Protein AF-A0A6C0KGM2-F1 (afdb_monomer_lite)

InterPro domains:
  IPR001387 Cro/C1-type, helix-turn-helix domain [PF01381] (74-117)
  IPR001387 Cro/C1-type, helix-turn-helix domain [PS50943] (74-117)
  IPR001387 Cro/C1-type, helix-turn-helix domain [SM00530] (73-128)
  IPR001387 Cro/C1-type, helix-turn-helix domain [cd00093] (74-122)
  IPR010982 Lambda repressor-like, DNA-binding domain superfamily [G3DSA:1.10.260.40] (62-127)
  IPR010982 Lambda repressor-like, DNA-binding domain superfamily [SSF47413] (74-122)

Radius of gyration: 33.14 Å; chains: 1; bounding box: 76×68×78 Å

pLDDT: mean 70.13, std 21.76, range [39.88, 97.19]

Sequence (128 aa):
MANRAQSSSVFFRRWHLNFFFSNAPSPATRCPMDEQHPLDFVVLVTQTQFAAEIHTRSARRRTKNTPSVSVHEIASRRLELGMSQAELAAAINVKANLIRDVEQQRTRMSSSLAKKIQACLHQRGTQD

Foldseek 3Di:
DDDDDDDDDDDDDDDDDDDDDDDDDDDDDDDDDDDDDDDDDDDDPDDDDPDDDPPPVPPPVPPVPLPPPDLCNLVVLCVVLVHDLCRLCVQLVHDSVVNVCSNVVVDDDDPVNVVSSVVVSVVSVVVD

Secondary structure (DSSP, 8-state):
-----------------------PPP--------------------------------------------HHHHHHHHHHTT--HHHHHHHTTS-HHHHHHHHTTSSPPPHHHHHHHHHHHHHHHT--

Organism: NCBI:txid1070528

Structure (mmCIF, N/CA/C/O backbone):
data_AF-A0A6C0KGM2-F1
#
_entry.id   AF-A0A6C0KGM2-F1
#
loop_
_atom_site.group_PDB
_atom_site.id
_atom_site.type_symbol
_atom_site.label_atom_id
_atom_site.label_alt_id
_atom_site.label_comp_id
_atom_site.label_asym_id
_atom_site.label_entity_id
_atom_site.label_seq_id
_atom_site.pdbx_PDB_ins_code
_atom_site.Cartn_x
_atom_site.Cartn_y
_atom_site.Cartn_z
_atom_site.occupancy
_atom_site.B_iso_or_equiv
_atom_site.auth_seq_id
_atom_site.auth_comp_id
_atom_site.auth_asym_id
_atom_site.auth_atom_id
_atom_site.pdbx_PDB_model_num
ATOM 1 N N . MET A 1 1 ? 7.441 -47.448 17.900 1.00 43.09 1 MET A N 1
ATOM 2 C CA . MET A 1 1 ? 7.304 -47.390 16.426 1.00 43.09 1 MET A CA 1
ATOM 3 C C . MET A 1 1 ? 8.045 -46.138 15.951 1.00 43.09 1 MET A C 1
ATOM 5 O O . MET A 1 1 ? 7.597 -45.050 16.261 1.00 43.09 1 MET A O 1
ATOM 9 N N . ALA A 1 2 ? 9.349 -46.247 15.666 1.00 40.69 2 ALA A N 1
ATOM 10 C CA . ALA A 1 2 ? 9.960 -46.330 14.319 1.00 40.69 2 ALA A CA 1
ATOM 11 C C . ALA A 1 2 ? 9.756 -45.038 13.479 1.00 40.69 2 ALA A C 1
ATOM 13 O O . ALA A 1 2 ? 8.643 -44.775 13.051 1.00 40.69 2 ALA A O 1
ATOM 14 N N . ASN A 1 3 ? 10.712 -44.095 13.443 1.00 45.31 3 ASN A N 1
ATOM 15 C CA . ASN A 1 3 ? 11.882 -43.947 12.537 1.00 45.31 3 ASN A CA 1
ATOM 16 C C . ASN A 1 3 ? 11.588 -43.606 11.052 1.00 45.31 3 ASN A C 1
ATOM 18 O O . ASN A 1 3 ? 11.163 -44.483 10.306 1.00 45.31 3 ASN A O 1
ATOM 22 N N . ARG A 1 4 ? 11.951 -42.376 10.623 1.00 43.62 4 ARG A N 1
ATOM 23 C CA . ARG A 1 4 ? 12.546 -41.953 9.313 1.00 43.62 4 ARG A CA 1
ATOM 24 C C . ARG A 1 4 ? 12.548 -40.407 9.255 1.00 43.62 4 ARG A C 1
ATOM 26 O O . ARG A 1 4 ? 11.484 -39.832 9.414 1.00 43.62 4 ARG A O 1
ATOM 33 N N . ALA A 1 5 ? 13.640 -39.634 9.223 1.00 47.16 5 ALA A N 1
ATOM 34 C CA . ALA A 1 5 ? 14.897 -39.604 8.452 1.00 47.16 5 ALA A CA 1
ATOM 35 C C . ALA A 1 5 ? 14.807 -38.900 7.072 1.00 47.16 5 ALA A C 1
ATOM 37 O O . ALA A 1 5 ? 13.986 -39.285 6.245 1.00 47.16 5 ALA A O 1
ATOM 38 N N . GLN A 1 6 ? 15.789 -38.001 6.839 1.00 42.91 6 GLN A N 1
ATOM 39 C CA . GLN A 1 6 ? 16.284 -37.413 5.566 1.00 42.91 6 GLN A CA 1
ATOM 40 C C . GLN A 1 6 ? 15.505 -36.183 5.024 1.00 42.91 6 GLN A C 1
ATOM 42 O O . GLN A 1 6 ? 14.308 -36.080 5.224 1.00 42.91 6 GLN A O 1
ATOM 47 N N . SER A 1 7 ? 16.085 -35.180 4.347 1.00 40.94 7 SER A N 1
ATOM 48 C CA . SER A 1 7 ? 17.406 -35.042 3.725 1.00 40.94 7 SER A CA 1
ATOM 49 C C . SER A 1 7 ? 17.779 -33.565 3.483 1.00 40.94 7 SER A C 1
ATOM 51 O O . SER A 1 7 ? 16.921 -32.715 3.273 1.00 40.94 7 SER A O 1
ATOM 53 N N . SER A 1 8 ? 19.093 -33.342 3.468 1.00 44.22 8 SER A N 1
ATOM 54 C CA . SER A 1 8 ? 19.925 -32.242 2.952 1.00 44.22 8 SER A CA 1
ATOM 55 C C . SER A 1 8 ? 19.433 -31.362 1.783 1.00 44.22 8 SER A C 1
ATOM 57 O O . SER A 1 8 ? 18.773 -31.837 0.866 1.00 44.22 8 SER A O 1
ATOM 59 N N . SER A 1 9 ? 19.917 -30.108 1.741 1.00 43.09 9 SER A N 1
ATOM 60 C CA . SER A 1 9 ? 20.626 -29.547 0.569 1.00 43.09 9 SER A CA 1
ATOM 61 C C . SER A 1 9 ? 21.080 -28.098 0.819 1.00 43.09 9 SER A C 1
ATOM 63 O O . SER A 1 9 ? 20.282 -27.163 0.856 1.00 43.09 9 SER A O 1
ATOM 65 N N . VAL A 1 10 ? 22.396 -27.927 0.922 1.00 45.53 10 VAL A N 1
ATOM 66 C CA . VAL A 1 10 ? 23.126 -26.656 0.884 1.00 45.53 10 VAL A CA 1
ATOM 67 C C . VAL A 1 10 ? 23.318 -26.273 -0.586 1.00 45.53 10 VAL A C 1
ATOM 69 O O . VAL A 1 10 ? 23.817 -27.089 -1.352 1.00 45.53 10 VAL A O 1
ATOM 72 N N . PHE A 1 11 ? 22.993 -25.043 -0.992 1.00 43.44 11 PHE A N 1
ATOM 73 C CA . PHE A 1 11 ? 23.470 -24.502 -2.272 1.00 43.44 11 PHE A CA 1
ATOM 74 C C . PHE A 1 11 ? 23.945 -23.057 -2.113 1.00 43.44 11 PHE A C 1
ATOM 76 O O . PHE A 1 11 ? 23.232 -22.088 -2.353 1.00 43.44 11 PHE A O 1
ATOM 83 N N . PHE A 1 12 ? 25.215 -22.942 -1.731 1.00 41.25 12 PHE A N 1
ATOM 84 C CA . PHE A 1 12 ? 26.060 -21.816 -2.101 1.00 41.25 12 PHE A CA 1
ATOM 85 C C . PHE A 1 12 ? 26.326 -21.892 -3.609 1.00 41.25 12 PHE A C 1
ATOM 87 O O . PHE A 1 12 ? 26.814 -22.908 -4.102 1.00 41.25 12 PHE A O 1
ATOM 94 N N . ARG A 1 13 ? 26.090 -20.806 -4.348 1.00 44.81 13 ARG A N 1
ATOM 95 C CA . ARG A 1 13 ? 26.774 -20.573 -5.628 1.00 44.81 13 ARG A CA 1
ATOM 96 C C . ARG A 1 13 ? 27.400 -19.189 -5.619 1.00 44.81 13 ARG A C 1
ATOM 98 O O . ARG A 1 13 ? 26.785 -18.182 -5.942 1.00 44.81 13 ARG A O 1
ATOM 105 N N . ARG A 1 14 ? 28.663 -19.210 -5.206 1.00 41.41 14 ARG A N 1
ATOM 106 C CA . ARG A 1 14 ? 29.685 -18.181 -5.355 1.00 41.41 14 ARG A CA 1
ATOM 107 C C . ARG A 1 14 ? 30.176 -18.227 -6.800 1.00 41.41 14 ARG A C 1
ATOM 109 O O . ARG A 1 14 ? 30.663 -19.264 -7.237 1.00 41.41 14 ARG A O 1
ATOM 116 N N . TRP A 1 15 ? 30.019 -17.135 -7.537 1.00 43.75 15 TRP A N 1
ATOM 117 C CA . TRP A 1 15 ? 30.661 -16.947 -8.837 1.00 43.75 15 TRP A CA 1
ATOM 118 C C . TRP A 1 15 ? 31.784 -15.928 -8.663 1.00 43.75 15 TRP A C 1
ATOM 120 O O . TRP A 1 15 ? 31.540 -14.740 -8.482 1.00 43.75 15 TRP A O 1
ATOM 130 N N . HIS A 1 16 ? 33.014 -16.433 -8.665 1.00 49.12 16 HIS A N 1
ATOM 131 C CA . HIS A 1 16 ? 34.205 -15.671 -9.015 1.00 49.12 16 HIS A CA 1
ATOM 132 C C . HIS A 1 16 ? 34.448 -15.896 -10.504 1.00 49.12 16 HIS A C 1
ATOM 134 O O . HIS A 1 16 ? 34.482 -17.047 -10.934 1.00 49.12 16 HIS A O 1
ATOM 140 N N . LEU A 1 17 ? 34.699 -14.831 -11.257 1.00 48.31 17 LEU A N 1
ATOM 141 C CA . LEU A 1 17 ? 35.553 -14.914 -12.435 1.00 48.31 17 LEU A CA 1
ATOM 142 C C . LEU A 1 17 ? 36.281 -13.586 -12.608 1.00 48.31 17 LEU A C 1
ATOM 144 O O . LEU A 1 17 ? 35.686 -12.534 -12.826 1.00 48.31 17 LEU A O 1
ATOM 148 N N . ASN A 1 18 ? 37.593 -13.698 -12.425 1.00 43.44 18 ASN A N 1
ATOM 149 C CA . ASN A 1 18 ? 38.611 -12.710 -12.717 1.00 43.44 18 ASN A CA 1
ATOM 150 C C . ASN A 1 18 ? 38.537 -12.316 -14.194 1.00 43.44 18 ASN A C 1
ATOM 152 O O . ASN A 1 18 ? 38.492 -13.201 -15.046 1.00 43.44 18 ASN A O 1
ATOM 156 N N . PHE A 1 19 ? 38.639 -11.024 -14.499 1.00 39.88 19 PHE A N 1
ATOM 157 C CA . PHE A 1 19 ? 39.146 -10.595 -15.798 1.00 39.88 19 PHE A CA 1
ATOM 158 C C . PHE A 1 19 ? 40.178 -9.489 -15.601 1.00 39.88 19 PHE A C 1
ATOM 160 O O . PHE A 1 19 ? 39.877 -8.361 -15.221 1.00 39.88 19 PHE A O 1
ATOM 167 N N . PHE A 1 20 ? 41.420 -9.911 -15.803 1.00 45.84 20 PHE A N 1
ATOM 168 C CA . PHE A 1 20 ? 42.637 -9.126 -15.903 1.00 45.84 20 PHE A CA 1
ATOM 169 C C . PHE A 1 20 ? 42.511 -8.171 -17.098 1.00 45.84 20 PHE A C 1
ATOM 171 O O . PHE A 1 20 ? 42.286 -8.627 -18.217 1.00 45.84 20 PHE A O 1
ATOM 178 N N . PHE A 1 21 ? 42.691 -6.870 -16.886 1.00 41.84 21 PHE A N 1
ATOM 179 C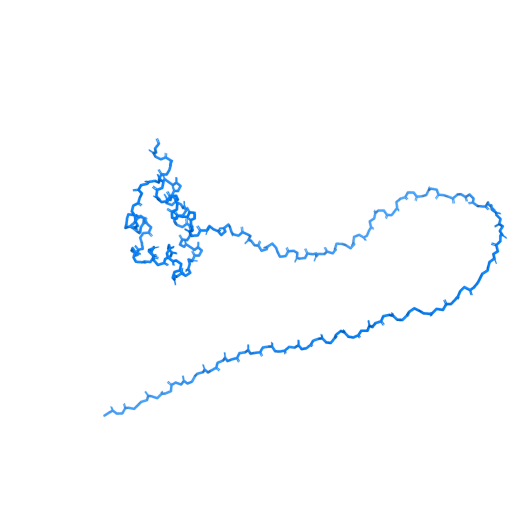 CA . PHE A 1 21 ? 42.954 -5.920 -17.967 1.00 41.84 21 PHE A CA 1
ATOM 180 C C . PHE A 1 21 ? 44.257 -5.192 -17.643 1.00 41.84 21 PHE A C 1
ATOM 182 O O . PHE A 1 21 ? 44.271 -4.132 -17.026 1.00 41.84 21 PHE A O 1
ATOM 189 N N . SER A 1 22 ? 45.364 -5.813 -18.043 1.00 45.59 22 SER A N 1
ATOM 190 C CA . SER A 1 22 ? 46.636 -5.129 -18.251 1.00 45.59 22 SER A CA 1
ATOM 191 C C . SER A 1 22 ? 46.809 -4.945 -19.750 1.00 45.59 22 SER A C 1
ATOM 193 O O . SER A 1 22 ? 46.901 -5.934 -20.470 1.00 45.59 22 SER A O 1
ATOM 195 N N . ASN A 1 23 ? 46.858 -3.699 -20.216 1.00 41.91 23 ASN A N 1
ATOM 196 C CA . ASN A 1 23 ? 47.917 -3.255 -21.122 1.00 41.91 23 ASN A CA 1
ATOM 197 C C . ASN A 1 23 ? 47.859 -1.736 -21.304 1.00 41.91 23 ASN A C 1
ATOM 199 O O . ASN A 1 23 ? 46.867 -1.173 -21.760 1.00 41.91 23 ASN A O 1
ATOM 203 N N . ALA A 1 24 ? 48.952 -1.096 -20.900 1.00 54.69 24 ALA A N 1
ATOM 204 C CA . ALA A 1 24 ? 49.255 0.305 -21.126 1.00 54.69 24 ALA A CA 1
ATOM 205 C C . ALA A 1 24 ? 49.651 0.544 -22.595 1.00 54.69 24 ALA A C 1
ATOM 207 O O . ALA A 1 24 ? 50.229 -0.350 -23.214 1.00 54.69 24 ALA A O 1
ATOM 208 N N . PRO A 1 25 ? 49.442 1.749 -23.145 1.00 52.34 25 PRO A N 1
ATOM 209 C CA . PRO A 1 25 ? 50.139 2.175 -24.349 1.00 52.34 25 PRO A CA 1
ATOM 210 C C . PRO A 1 25 ? 51.376 3.023 -23.998 1.00 52.34 25 PRO A C 1
ATOM 212 O O . PRO A 1 25 ? 51.263 4.088 -23.394 1.00 52.34 25 PRO A O 1
ATOM 215 N N . SER A 1 26 ? 52.560 2.568 -24.417 1.00 51.53 26 SER A N 1
ATOM 216 C CA . SER A 1 26 ? 53.757 3.412 -24.547 1.00 51.53 26 SER A CA 1
ATOM 217 C C . SER A 1 26 ? 53.714 4.183 -25.872 1.00 51.53 26 SER A C 1
ATOM 219 O O . SER A 1 26 ? 53.551 3.548 -26.914 1.00 51.53 26 SER A O 1
ATOM 221 N N . PRO A 1 27 ? 53.936 5.509 -25.881 1.00 57.16 27 PRO A N 1
ATOM 222 C CA . PRO A 1 27 ? 54.192 6.258 -27.104 1.00 57.16 27 PRO A CA 1
ATOM 223 C C . PRO A 1 27 ? 55.692 6.545 -27.280 1.00 57.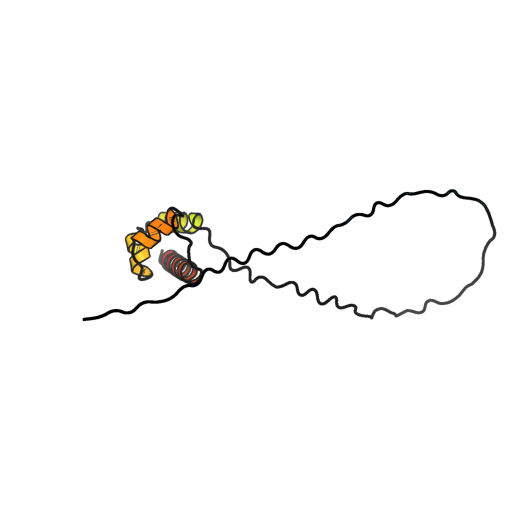16 27 PRO A C 1
ATOM 225 O O . PRO A 1 27 ? 56.277 7.381 -26.597 1.00 57.16 27 PRO A O 1
ATOM 228 N N . ALA A 1 28 ? 56.306 5.875 -28.248 1.00 50.47 28 ALA A N 1
ATOM 229 C CA . ALA A 1 28 ? 57.504 6.339 -28.945 1.00 50.47 28 ALA A CA 1
ATOM 230 C C . ALA A 1 28 ? 57.348 5.848 -30.392 1.00 50.47 28 ALA A C 1
ATOM 232 O O . ALA A 1 28 ? 57.102 4.668 -30.615 1.00 50.47 28 ALA A O 1
ATOM 233 N N . THR A 1 29 ? 57.401 6.688 -31.423 1.00 51.56 29 THR A N 1
ATOM 234 C CA . THR A 1 29 ? 58.663 7.099 -32.051 1.00 51.56 29 THR A CA 1
ATOM 235 C C . THR A 1 29 ? 58.407 8.255 -33.040 1.00 51.56 29 THR A C 1
ATOM 237 O O . THR A 1 29 ? 57.318 8.403 -33.582 1.00 51.56 29 THR A O 1
ATOM 240 N N . ARG A 1 30 ? 59.454 9.068 -33.198 1.00 43.88 30 ARG A N 1
ATOM 241 C CA . ARG A 1 30 ? 59.672 10.319 -33.948 1.00 43.88 30 ARG A CA 1
ATOM 242 C C . ARG A 1 30 ? 59.255 10.368 -35.436 1.00 43.88 30 ARG A C 1
ATOM 244 O O . ARG A 1 30 ? 59.244 9.353 -36.119 1.00 43.88 30 ARG A O 1
ATOM 251 N N . CYS A 1 31 ? 59.052 11.613 -35.896 1.00 47.44 31 CYS A N 1
ATOM 252 C CA . CYS A 1 31 ? 58.949 12.144 -37.275 1.00 47.44 31 CYS A CA 1
ATOM 253 C C . CYS A 1 31 ? 60.154 11.770 -38.181 1.00 47.44 31 CYS A C 1
ATOM 255 O O . CYS A 1 31 ? 61.189 11.399 -37.614 1.00 47.44 31 CYS A O 1
ATOM 257 N N . PRO A 1 32 ? 60.110 11.934 -39.534 1.00 57.22 32 PRO A N 1
ATOM 258 C CA . PRO A 1 32 ? 60.272 13.270 -40.163 1.00 57.22 32 PRO A CA 1
ATOM 259 C C . PRO A 1 32 ? 59.681 13.504 -41.593 1.00 57.22 32 PRO A C 1
ATOM 261 O O . PRO A 1 32 ? 59.400 12.569 -42.325 1.00 57.22 32 PRO A O 1
ATOM 264 N N . MET A 1 33 ? 59.606 14.800 -41.946 1.00 53.47 33 MET A N 1
ATOM 265 C CA . MET A 1 33 ? 59.885 15.473 -43.240 1.00 53.47 33 MET A CA 1
ATOM 266 C C . MET A 1 33 ? 59.073 15.233 -44.536 1.00 53.47 33 MET A C 1
ATOM 268 O O . MET A 1 33 ? 58.975 14.123 -45.037 1.00 53.47 33 MET A O 1
ATOM 272 N N . ASP A 1 34 ? 58.628 16.380 -45.077 1.00 48.91 34 ASP A N 1
ATOM 273 C CA . ASP A 1 34 ? 58.699 16.856 -46.475 1.00 48.91 34 ASP A CA 1
ATOM 274 C C . ASP A 1 34 ? 58.226 15.963 -47.637 1.00 48.91 34 ASP A C 1
ATOM 276 O O . ASP A 1 34 ? 58.893 15.004 -47.997 1.00 48.91 34 ASP A O 1
ATOM 280 N N . GLU A 1 35 ? 57.158 16.391 -48.325 1.00 49.34 35 GLU A N 1
ATOM 281 C CA . GLU A 1 35 ? 57.251 16.706 -49.762 1.00 49.34 35 GLU A CA 1
ATOM 282 C C . GLU A 1 35 ? 56.037 17.532 -50.230 1.00 49.34 35 GLU A C 1
ATOM 284 O O . GLU A 1 35 ? 54.872 17.165 -50.058 1.00 49.34 35 GLU A O 1
ATOM 289 N N . GLN A 1 36 ? 56.335 18.694 -50.809 1.00 49.41 36 GLN A N 1
ATOM 290 C CA . GLN A 1 36 ? 55.422 19.553 -51.558 1.00 49.41 36 GLN A CA 1
ATOM 291 C C . GLN A 1 36 ? 55.127 18.942 -52.936 1.00 49.41 36 GLN A C 1
ATOM 293 O O . GLN A 1 36 ? 56.060 18.457 -53.563 1.00 49.41 36 GLN A O 1
ATOM 298 N N . HIS A 1 37 ? 53.887 19.067 -53.439 1.00 54.06 37 HIS A N 1
ATOM 299 C CA . HIS A 1 37 ? 53.504 19.677 -54.740 1.00 54.06 37 HIS A CA 1
ATOM 300 C C . HIS A 1 37 ? 52.141 19.183 -55.287 1.00 54.06 37 HIS A C 1
ATOM 302 O O . HIS A 1 37 ? 51.594 18.208 -54.774 1.00 54.06 37 HIS A O 1
ATOM 308 N N . PRO A 1 38 ? 51.500 19.935 -56.214 1.00 59.53 38 PRO A N 1
ATOM 309 C CA . PRO A 1 38 ? 50.082 20.248 -56.113 1.00 59.53 38 PRO A CA 1
ATOM 310 C C . PRO A 1 38 ? 49.248 19.819 -57.337 1.00 59.53 38 PRO A C 1
ATOM 312 O O . PRO A 1 38 ? 49.773 19.549 -58.408 1.00 59.53 38 PRO A O 1
ATOM 315 N N . LEU A 1 39 ? 47.930 19.905 -57.142 1.00 55.47 39 LEU A N 1
ATOM 316 C CA . LEU A 1 39 ? 46.866 20.102 -58.134 1.00 55.47 39 LEU A CA 1
ATOM 317 C C . LEU A 1 39 ? 46.555 19.004 -59.173 1.00 55.47 39 LEU A C 1
ATOM 319 O O . LEU A 1 39 ? 47.406 18.365 -59.774 1.00 55.47 39 LEU A O 1
ATOM 323 N N . ASP A 1 40 ? 45.241 18.928 -59.400 1.00 47.75 40 ASP A N 1
ATOM 324 C CA . ASP A 1 40 ? 44.530 18.401 -60.562 1.00 47.75 40 ASP A CA 1
ATOM 325 C C . ASP A 1 40 ? 44.271 16.894 -60.634 1.00 47.75 40 ASP A C 1
ATOM 327 O O . ASP A 1 40 ? 44.884 16.152 -61.395 1.00 47.75 40 ASP A O 1
ATOM 331 N N . PHE A 1 41 ? 43.182 16.471 -59.980 1.00 47.59 41 PHE A N 1
ATOM 332 C CA . PHE A 1 41 ? 42.268 15.558 -60.664 1.00 47.59 41 PHE A CA 1
ATOM 333 C C . PHE A 1 41 ? 40.807 15.811 -60.280 1.00 47.59 41 PHE A C 1
ATOM 335 O O . PHE A 1 41 ? 40.397 15.731 -59.122 1.00 47.59 41 PHE A O 1
ATOM 342 N N . VAL A 1 42 ? 40.040 16.173 -61.304 1.00 55.62 42 VAL A N 1
ATOM 343 C CA . VAL A 1 42 ? 38.603 16.435 -61.293 1.00 55.62 42 VAL A CA 1
ATOM 344 C C . VAL A 1 42 ? 37.847 15.098 -61.229 1.00 55.62 42 VAL A C 1
ATOM 346 O O . VAL A 1 42 ? 38.363 14.049 -61.598 1.00 55.62 42 VAL A O 1
ATOM 349 N N . VAL A 1 43 ? 36.561 15.199 -60.902 1.00 46.19 43 VAL A N 1
ATOM 350 C CA . VAL A 1 43 ? 35.477 14.269 -61.256 1.00 46.19 43 VAL A CA 1
ATOM 351 C C . VAL A 1 43 ? 35.210 13.133 -60.250 1.00 46.19 43 VAL A C 1
ATOM 353 O O . VAL A 1 43 ? 35.861 12.100 -60.239 1.00 46.19 43 VAL A O 1
ATOM 356 N N . LEU A 1 44 ? 34.173 13.297 -59.426 1.00 45.84 44 LEU A N 1
ATOM 357 C CA . LEU A 1 44 ? 32.836 12.706 -59.619 1.00 45.84 44 LEU A CA 1
ATOM 358 C C . LEU A 1 44 ? 32.075 12.843 -58.295 1.00 45.84 44 LEU A C 1
ATOM 360 O O . LEU A 1 44 ? 32.302 12.115 -57.330 1.00 45.84 44 LEU A O 1
ATOM 364 N N . VAL A 1 45 ? 31.106 13.756 -58.272 1.00 55.53 45 VAL A N 1
ATOM 365 C CA . VAL A 1 45 ? 29.957 13.601 -57.383 1.00 55.53 45 VAL A CA 1
ATOM 366 C C . VAL A 1 45 ? 29.199 12.372 -57.880 1.00 55.53 45 VAL A C 1
ATOM 368 O O . VAL A 1 45 ? 28.436 12.452 -58.837 1.00 55.53 45 VAL A O 1
ATOM 371 N N . THR A 1 46 ? 29.411 11.230 -57.233 1.00 55.25 46 THR A N 1
ATOM 372 C CA . THR A 1 46 ? 28.424 10.150 -57.206 1.00 55.25 46 THR A CA 1
ATOM 373 C C . THR A 1 46 ? 27.828 10.093 -55.817 1.00 55.25 46 THR A C 1
ATOM 375 O O . THR A 1 46 ? 28.448 9.675 -54.841 1.00 55.25 46 THR A O 1
ATOM 378 N N . GLN A 1 47 ? 26.594 10.573 -55.764 1.00 55.34 47 GLN A N 1
ATOM 379 C CA . GLN A 1 47 ? 25.630 10.318 -54.714 1.00 55.34 47 GLN A CA 1
ATOM 380 C C . GLN A 1 47 ? 25.537 8.806 -54.420 1.00 55.34 47 GLN A C 1
ATOM 382 O O . GLN A 1 47 ? 25.759 7.979 -55.301 1.00 55.34 47 GLN A O 1
ATOM 387 N N . THR A 1 48 ? 25.099 8.483 -53.202 1.00 52.62 48 THR A N 1
ATOM 388 C CA . THR A 1 48 ? 24.580 7.179 -52.740 1.00 52.62 48 THR A CA 1
ATOM 389 C C . THR A 1 48 ? 25.582 6.075 -52.388 1.00 52.62 48 THR A C 1
ATOM 391 O O . THR A 1 48 ? 25.822 5.173 -53.172 1.00 52.62 48 THR A O 1
ATOM 394 N N . GLN A 1 49 ? 26.018 6.061 -51.121 1.00 52.34 49 GLN A N 1
ATOM 395 C CA . GLN A 1 49 ? 25.990 4.846 -50.283 1.00 52.34 49 GLN A CA 1
ATOM 396 C C . GLN A 1 49 ? 25.549 5.201 -48.852 1.00 52.34 49 GLN A C 1
ATOM 398 O O . GLN A 1 49 ? 26.241 4.992 -47.861 1.00 52.34 49 GLN A O 1
ATOM 403 N N . PHE A 1 50 ? 24.350 5.775 -48.753 1.00 49.00 50 PHE A N 1
ATOM 404 C CA . PHE A 1 50 ? 23.518 5.635 -47.562 1.00 49.00 50 PHE A CA 1
ATOM 405 C C . PHE A 1 50 ? 22.884 4.240 -47.653 1.00 49.00 50 PHE A C 1
ATOM 407 O O . PHE A 1 50 ? 21.909 4.093 -48.380 1.00 49.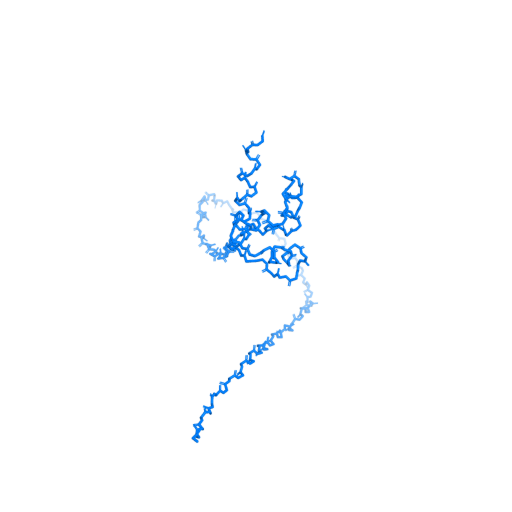00 50 PHE A O 1
ATOM 414 N N . ALA A 1 51 ? 23.485 3.230 -47.015 1.00 54.06 51 ALA A N 1
ATOM 415 C CA . ALA A 1 51 ? 22.839 2.023 -46.462 1.00 54.06 51 ALA A CA 1
ATOM 416 C C . ALA A 1 51 ? 23.808 0.831 -46.404 1.00 54.06 51 ALA A C 1
ATOM 418 O O . ALA A 1 51 ? 24.026 0.132 -47.387 1.00 54.06 51 ALA A O 1
ATOM 419 N N . ALA A 1 52 ? 24.323 0.578 -45.207 1.00 52.31 52 ALA A N 1
ATOM 420 C CA . ALA A 1 52 ? 24.548 -0.758 -44.658 1.00 52.31 52 ALA A CA 1
ATOM 421 C C . ALA A 1 52 ? 24.745 -0.541 -43.150 1.00 52.31 52 ALA A C 1
ATOM 423 O O . ALA A 1 52 ? 25.848 -0.421 -42.631 1.00 52.31 52 ALA A O 1
ATOM 424 N N . GLU A 1 53 ? 23.688 -0.173 -42.434 1.00 56.25 53 GLU A N 1
ATOM 425 C CA . GLU A 1 53 ? 22.868 -1.194 -41.779 1.00 56.25 53 GLU A CA 1
ATOM 426 C C . GLU A 1 53 ? 23.712 -2.174 -40.947 1.00 56.25 53 GLU A C 1
ATOM 428 O O . GLU A 1 53 ? 23.499 -3.379 -40.941 1.00 56.25 53 GLU A O 1
ATOM 433 N N . ILE A 1 54 ? 24.629 -1.654 -40.129 1.00 51.44 54 ILE A N 1
ATOM 434 C CA . ILE A 1 54 ? 24.837 -2.283 -38.829 1.00 51.44 54 ILE A CA 1
ATOM 435 C C . ILE A 1 54 ? 23.730 -1.732 -37.940 1.00 51.44 54 ILE A C 1
ATOM 437 O O . ILE A 1 54 ? 23.927 -0.830 -37.122 1.00 51.44 54 ILE A O 1
ATOM 441 N N . HIS A 1 55 ? 22.533 -2.301 -38.113 1.00 56.50 55 HIS A N 1
ATOM 442 C CA . HIS A 1 55 ? 21.603 -2.467 -37.012 1.00 56.50 55 HIS A CA 1
ATOM 443 C C . HIS A 1 55 ? 22.370 -3.222 -35.929 1.00 56.50 55 HIS A C 1
ATOM 445 O O . HIS A 1 55 ? 22.279 -4.442 -35.794 1.00 56.50 55 HIS A O 1
ATOM 451 N N . THR A 1 56 ? 23.161 -2.487 -35.143 1.00 56.19 56 THR A N 1
ATOM 452 C CA . THR A 1 56 ? 23.513 -2.909 -33.806 1.00 56.19 56 THR A CA 1
ATOM 453 C C . THR A 1 56 ? 22.163 -3.034 -33.140 1.00 56.19 56 THR A C 1
ATOM 455 O O . THR A 1 56 ? 21.525 -2.065 -32.726 1.00 56.19 56 THR A O 1
ATOM 458 N N . ARG A 1 57 ? 21.667 -4.271 -33.156 1.00 54.91 57 ARG A N 1
ATOM 459 C CA . ARG A 1 57 ? 20.525 -4.753 -32.409 1.00 54.91 57 ARG A CA 1
ATOM 460 C C . ARG A 1 57 ? 20.966 -4.640 -30.962 1.00 54.91 57 ARG A C 1
ATOM 462 O O . ARG A 1 57 ? 21.295 -5.621 -30.305 1.00 54.91 57 ARG A O 1
ATOM 469 N N . SER A 1 58 ? 21.062 -3.398 -30.494 1.00 53.75 58 SER A N 1
ATOM 470 C C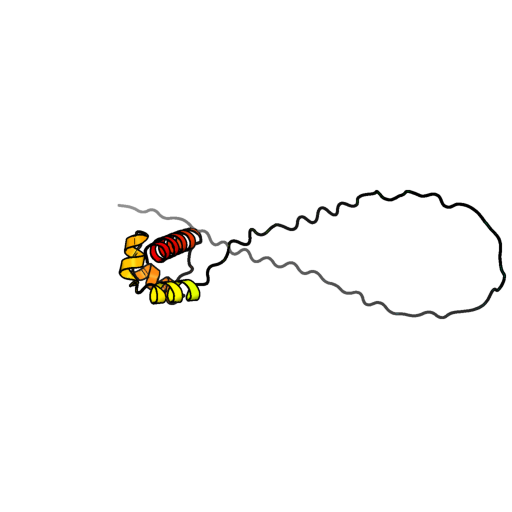A . SER A 1 58 ? 21.147 -3.049 -29.106 1.00 53.75 58 SER A CA 1
ATOM 471 C C . SER A 1 58 ? 19.835 -3.586 -28.589 1.00 53.75 58 SER A C 1
ATOM 473 O O . SER A 1 58 ? 18.780 -2.958 -28.694 1.00 53.75 58 SER A O 1
ATOM 475 N N . ALA A 1 59 ? 19.887 -4.823 -28.109 1.00 56.81 59 ALA A N 1
ATOM 476 C CA . ALA A 1 59 ? 18.928 -5.359 -27.187 1.00 56.81 59 ALA A CA 1
ATOM 477 C C . ALA A 1 59 ? 19.070 -4.500 -25.928 1.00 56.81 59 ALA A C 1
ATOM 479 O O . ALA A 1 59 ? 19.546 -4.956 -24.891 1.00 56.81 59 ALA A O 1
ATOM 480 N N . ARG A 1 60 ? 18.671 -3.220 -26.027 1.00 57.75 60 ARG A N 1
ATOM 481 C CA . ARG A 1 60 ? 18.196 -2.430 -24.914 1.00 57.75 60 ARG A 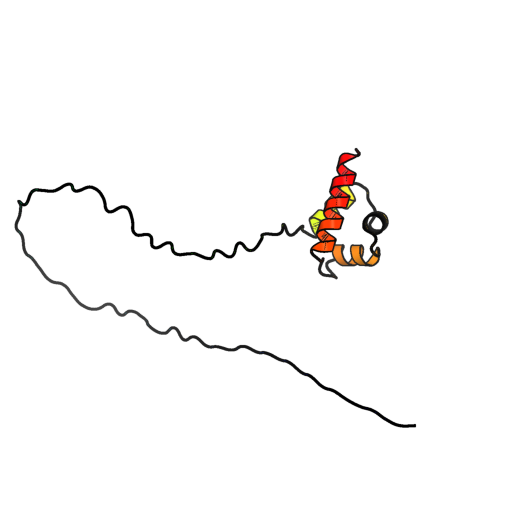CA 1
ATOM 482 C C . ARG A 1 60 ? 17.052 -3.274 -24.411 1.00 57.75 60 ARG A C 1
ATOM 484 O O . ARG A 1 60 ? 15.935 -3.196 -24.920 1.00 57.75 60 ARG A O 1
ATOM 491 N N . ARG A 1 61 ? 17.372 -4.170 -23.475 1.00 60.00 61 ARG A N 1
ATOM 492 C CA . ARG A 1 61 ? 16.405 -4.766 -22.580 1.00 60.00 61 ARG A CA 1
ATOM 493 C C . ARG A 1 61 ? 15.631 -3.557 -22.098 1.00 60.00 61 ARG A C 1
ATOM 495 O O . ARG A 1 61 ? 16.149 -2.774 -21.309 1.00 60.00 61 ARG A O 1
ATOM 502 N N . ARG A 1 62 ? 14.438 -3.346 -22.659 1.00 58.53 62 ARG A N 1
ATOM 503 C CA . ARG A 1 62 ? 13.430 -2.500 -22.048 1.00 58.53 62 ARG A CA 1
ATOM 504 C C . ARG A 1 62 ? 13.149 -3.234 -20.752 1.00 58.53 62 ARG A C 1
ATOM 506 O O . ARG A 1 62 ? 12.284 -4.103 -20.699 1.00 58.53 62 ARG A O 1
ATOM 513 N N . THR A 1 63 ? 13.972 -2.976 -19.736 1.00 60.69 63 THR A N 1
ATOM 514 C CA . THR A 1 63 ? 13.585 -3.206 -18.362 1.00 60.69 63 THR A CA 1
ATOM 515 C C . THR A 1 63 ? 12.290 -2.442 -18.283 1.00 60.69 63 THR A C 1
ATOM 517 O O . THR A 1 63 ? 12.255 -1.231 -18.496 1.00 60.69 63 THR A O 1
ATOM 520 N N . LYS A 1 64 ? 11.191 -3.188 -18.214 1.00 60.16 64 LYS A N 1
ATOM 521 C CA . LYS A 1 64 ? 9.873 -2.612 -18.060 1.00 60.16 64 LYS A CA 1
ATOM 522 C C . LYS A 1 64 ? 10.005 -1.787 -16.792 1.00 60.16 64 LYS A C 1
ATOM 524 O O . LYS A 1 64 ? 10.093 -2.373 -15.718 1.00 60.16 64 LYS A O 1
ATOM 529 N N . ASN A 1 65 ? 10.151 -0.470 -16.939 1.00 56.50 65 ASN A N 1
ATOM 530 C CA . ASN A 1 65 ? 10.189 0.465 -15.830 1.00 56.50 65 ASN A CA 1
ATOM 531 C C . ASN A 1 65 ? 8.779 0.427 -15.258 1.00 56.50 65 ASN A C 1
ATOM 533 O O . ASN A 1 65 ? 7.919 1.230 -15.602 1.00 56.50 65 ASN A O 1
ATOM 537 N N . THR A 1 66 ? 8.489 -0.621 -14.491 1.00 57.38 66 THR A N 1
ATOM 538 C CA . THR A 1 66 ? 7.315 -0.665 -13.647 1.00 57.38 66 THR A CA 1
ATOM 539 C C . THR A 1 66 ? 7.491 0.506 -12.704 1.00 57.38 66 THR A C 1
ATOM 541 O O . THR A 1 66 ? 8.511 0.514 -12.009 1.00 57.38 66 THR A O 1
ATOM 544 N N . PRO A 1 67 ? 6.583 1.495 -12.717 1.00 59.22 67 PRO A N 1
ATOM 545 C CA . PRO A 1 67 ? 6.688 2.637 -11.828 1.00 59.22 67 PRO A CA 1
ATOM 546 C C . PRO A 1 67 ? 6.746 2.086 -10.407 1.00 59.22 67 PRO A C 1
ATOM 548 O O . PRO A 1 67 ? 5.786 1.494 -9.909 1.00 59.22 67 PRO A O 1
ATOM 551 N N . SER A 1 68 ? 7.928 2.158 -9.801 1.00 67.56 68 SER A N 1
ATOM 552 C CA . SER A 1 68 ? 8.131 1.743 -8.427 1.00 67.56 68 SER A CA 1
ATOM 553 C C . SER A 1 68 ? 7.555 2.852 -7.571 1.00 67.56 68 SER A C 1
ATOM 555 O O . SER A 1 68 ? 8.216 3.856 -7.324 1.00 67.56 68 SER A O 1
ATOM 557 N N . VAL A 1 69 ? 6.297 2.691 -7.185 1.00 79.44 69 VAL A N 1
ATOM 558 C CA . VAL A 1 69 ? 5.645 3.579 -6.224 1.00 79.44 69 VAL A CA 1
ATOM 559 C C . VAL A 1 69 ? 6.482 3.584 -4.967 1.00 79.44 69 VAL A C 1
ATOM 561 O O . VAL A 1 69 ? 6.775 2.514 -4.415 1.00 79.44 69 VAL A O 1
ATOM 564 N N . SER A 1 70 ? 6.893 4.766 -4.531 1.00 88.69 70 SER A N 1
ATOM 565 C CA . SER A 1 70 ? 7.627 4.848 -3.282 1.00 88.69 70 SER A CA 1
ATOM 566 C C . SER A 1 70 ? 6.664 4.563 -2.127 1.00 88.69 70 SER A C 1
ATOM 568 O O . SER A 1 70 ? 5.509 4.989 -2.127 1.00 88.69 70 SER A O 1
ATOM 570 N N . VAL A 1 71 ? 7.129 3.815 -1.126 1.00 90.75 71 VAL A N 1
ATOM 571 C CA . VAL A 1 71 ? 6.342 3.537 0.089 1.00 90.75 71 VAL A CA 1
ATOM 572 C C . VAL A 1 71 ? 5.918 4.843 0.769 1.00 90.75 71 VAL A C 1
ATOM 574 O O . VAL A 1 71 ? 4.806 4.945 1.280 1.00 90.75 71 VAL A O 1
ATOM 577 N N . HIS A 1 72 ? 6.789 5.854 0.727 1.00 90.56 72 HIS A N 1
ATOM 578 C CA . HIS A 1 72 ? 6.517 7.176 1.275 1.00 90.56 72 HIS A CA 1
ATOM 579 C C . HIS A 1 72 ? 5.322 7.847 0.587 1.00 90.56 72 HIS A C 1
ATOM 581 O O . HIS A 1 72 ? 4.435 8.362 1.254 1.00 90.56 72 HIS A O 1
ATOM 587 N N . GLU A 1 73 ? 5.256 7.793 -0.741 1.00 91.62 73 GLU A N 1
ATOM 588 C CA . GLU A 1 73 ? 4.168 8.387 -1.524 1.00 91.62 73 GLU A CA 1
ATOM 589 C C . GLU A 1 73 ? 2.812 7.720 -1.243 1.00 91.62 73 GLU A C 1
ATOM 591 O O . GLU A 1 73 ? 1.788 8.398 -1.193 1.00 91.62 73 GLU A O 1
ATOM 596 N N . ILE A 1 74 ? 2.802 6.408 -0.979 1.00 91.88 74 ILE A N 1
ATOM 597 C CA . ILE A 1 74 ? 1.597 5.692 -0.531 1.00 91.88 74 ILE A CA 1
ATOM 598 C C . ILE A 1 74 ? 1.120 6.224 0.823 1.00 91.88 74 ILE A C 1
ATOM 600 O O . ILE A 1 74 ? -0.071 6.490 0.985 1.00 91.88 74 ILE A O 1
ATOM 604 N N . ALA A 1 75 ? 2.035 6.378 1.784 1.00 94.06 75 ALA A N 1
ATOM 605 C CA . ALA A 1 75 ? 1.699 6.868 3.117 1.00 94.06 75 ALA A CA 1
ATOM 606 C C . ALA A 1 75 ? 1.186 8.316 3.069 1.00 94.06 75 ALA A C 1
ATOM 608 O O . ALA A 1 75 ? 0.158 8.612 3.673 1.00 94.06 75 ALA A O 1
ATOM 609 N N . SER A 1 76 ? 1.848 9.191 2.303 1.00 94.12 76 SER A N 1
ATOM 610 C CA . SER A 1 76 ? 1.417 10.578 2.096 1.00 94.12 76 SER A CA 1
ATOM 611 C C . SER A 1 76 ? 0.014 10.649 1.499 1.00 94.12 76 SER A C 1
ATOM 613 O O . SER A 1 76 ? -0.871 11.225 2.123 1.00 94.12 76 SER A O 1
ATOM 615 N N . ARG A 1 77 ? -0.239 9.966 0.372 1.00 93.44 77 ARG A N 1
ATOM 616 C CA . ARG A 1 77 ? -1.572 9.964 -0.256 1.00 93.44 77 ARG A CA 1
ATOM 617 C C . ARG A 1 77 ? -2.657 9.392 0.649 1.00 93.44 77 ARG A C 1
ATOM 619 O O . ARG A 1 77 ? -3.782 9.874 0.640 1.00 93.44 77 ARG A O 1
ATOM 626 N N . ARG A 1 78 ? -2.347 8.355 1.432 1.00 94.50 78 ARG A N 1
ATOM 627 C CA . ARG A 1 78 ? -3.305 7.798 2.396 1.00 94.50 78 ARG A CA 1
ATOM 628 C C . ARG A 1 78 ? -3.716 8.851 3.430 1.00 94.50 78 ARG A C 1
ATOM 630 O O . ARG A 1 78 ? -4.897 8.945 3.752 1.00 94.50 78 ARG A O 1
ATOM 637 N N . LEU A 1 79 ? -2.748 9.605 3.952 1.00 94.44 79 LEU A N 1
ATOM 638 C CA . LEU A 1 79 ? -2.992 10.661 4.936 1.00 94.44 79 LEU A CA 1
ATOM 639 C C . LEU A 1 79 ? -3.735 11.856 4.328 1.00 94.44 79 LEU A C 1
ATOM 641 O O . LEU A 1 79 ? -4.638 12.374 4.973 1.00 94.44 79 LEU A O 1
ATOM 645 N N . GLU A 1 80 ? -3.409 12.244 3.094 1.00 94.50 80 GLU A N 1
ATOM 646 C CA . GLU A 1 80 ? -4.126 13.288 2.343 1.00 94.50 80 GLU A CA 1
ATOM 647 C C . GLU A 1 80 ? -5.613 12.951 2.169 1.00 94.50 80 GLU A C 1
ATOM 649 O O . GLU A 1 80 ? -6.463 13.821 2.313 1.00 94.50 80 GLU A O 1
ATOM 654 N N . LEU A 1 81 ? -5.929 11.675 1.934 1.00 93.62 81 LEU A N 1
ATOM 655 C CA . LEU A 1 81 ? -7.300 11.169 1.801 1.00 93.62 81 LEU A CA 1
ATOM 656 C C . LEU A 1 81 ? -7.979 10.860 3.149 1.00 93.62 81 LEU A C 1
ATOM 658 O O . LEU A 1 81 ? -9.068 10.288 3.169 1.00 93.62 81 LEU A O 1
ATOM 662 N N . GLY A 1 82 ? -7.325 11.138 4.282 1.00 94.75 82 GLY A N 1
ATOM 663 C CA . GLY A 1 82 ? -7.870 10.865 5.615 1.00 94.75 82 GLY A CA 1
ATOM 664 C C . GLY A 1 82 ? -8.115 9.381 5.921 1.00 94.75 82 GLY A C 1
ATOM 665 O O . GLY A 1 82 ? -8.848 9.063 6.853 1.00 94.75 82 GLY A O 1
ATOM 666 N N . MET A 1 83 ? -7.516 8.456 5.163 1.00 94.19 83 MET A N 1
ATOM 667 C CA . MET A 1 83 ? -7.732 7.018 5.345 1.00 94.19 83 MET A CA 1
ATOM 668 C C . MET A 1 83 ? -6.844 6.445 6.451 1.00 94.19 83 MET A C 1
ATOM 670 O O . MET A 1 83 ? -5.631 6.666 6.499 1.00 94.19 83 MET A O 1
ATOM 674 N N . SER A 1 84 ? -7.408 5.595 7.300 1.00 95.81 84 SER A N 1
ATOM 675 C CA . SER A 1 84 ? -6.633 4.797 8.248 1.00 95.81 84 SER A CA 1
ATOM 676 C C . SER A 1 84 ? -5.939 3.605 7.568 1.00 95.81 84 SER A C 1
ATOM 678 O O . SER A 1 84 ? -6.334 3.129 6.499 1.00 95.81 84 SER A O 1
ATOM 680 N N . GLN A 1 85 ? -4.894 3.067 8.209 1.00 95.56 85 GLN A N 1
ATOM 681 C CA . GLN A 1 85 ? -4.228 1.842 7.736 1.00 95.56 85 GLN A CA 1
ATOM 682 C C . GLN A 1 85 ? -5.188 0.642 7.706 1.00 95.56 85 GLN A C 1
ATOM 684 O O . GLN A 1 85 ? -5.074 -0.211 6.827 1.00 95.56 85 GLN A O 1
ATOM 689 N N . ALA A 1 86 ? -6.124 0.574 8.659 1.00 96.25 86 ALA A N 1
ATOM 690 C CA . ALA A 1 86 ? -7.106 -0.500 8.754 1.00 96.25 86 ALA A CA 1
ATOM 691 C C . ALA A 1 86 ? -8.127 -0.437 7.611 1.00 96.25 86 ALA A C 1
ATOM 693 O O . ALA A 1 86 ? -8.410 -1.465 7.001 1.00 96.25 86 ALA A O 1
ATOM 694 N N . GLU A 1 87 ? -8.619 0.756 7.273 1.00 95.19 87 GLU A N 1
ATOM 695 C CA . GLU A 1 87 ? -9.534 0.956 6.142 1.00 95.19 87 GLU A CA 1
ATOM 696 C C . GLU A 1 87 ? -8.865 0.639 4.810 1.00 95.19 87 GLU A C 1
ATOM 698 O O . GLU A 1 87 ? -9.450 -0.064 3.988 1.00 95.19 87 GLU A O 1
ATOM 703 N N . LEU A 1 88 ? -7.619 1.088 4.610 1.00 95.25 88 LEU A N 1
ATOM 704 C CA . LEU A 1 88 ? -6.869 0.734 3.408 1.00 95.25 88 LEU A CA 1
ATOM 705 C C . LEU A 1 88 ? -6.706 -0.787 3.319 1.00 95.25 88 LEU A C 1
ATOM 707 O O . LEU A 1 88 ? -7.007 -1.379 2.288 1.00 95.25 88 LEU A O 1
ATOM 711 N N . ALA A 1 89 ? -6.285 -1.433 4.407 1.00 96.44 89 ALA A N 1
ATOM 712 C CA . ALA A 1 89 ? -6.106 -2.879 4.454 1.00 96.44 89 ALA A CA 1
ATOM 713 C C . ALA A 1 89 ? -7.409 -3.648 4.171 1.00 96.44 89 ALA A C 1
ATOM 715 O O . ALA A 1 89 ? -7.382 -4.628 3.425 1.00 96.44 89 ALA A O 1
ATOM 716 N N . ALA A 1 90 ? -8.542 -3.178 4.701 1.00 96.12 90 ALA A N 1
ATOM 717 C CA . ALA A 1 90 ? -9.862 -3.736 4.427 1.00 96.12 90 ALA A CA 1
ATOM 718 C C . ALA A 1 90 ? -10.246 -3.582 2.947 1.00 96.12 90 ALA A C 1
ATOM 720 O O . ALA A 1 90 ? -10.658 -4.559 2.322 1.00 96.12 90 ALA A O 1
ATOM 721 N N . ALA A 1 91 ? -10.028 -2.402 2.359 1.00 94.88 91 ALA A N 1
ATOM 722 C CA . ALA A 1 91 ? -10.363 -2.119 0.964 1.00 94.88 91 ALA A CA 1
ATOM 723 C C . ALA A 1 91 ? -9.615 -3.023 -0.032 1.00 94.88 91 ALA A C 1
ATOM 725 O O . ALA A 1 91 ? -10.169 -3.421 -1.055 1.00 94.88 91 ALA A O 1
ATOM 726 N N . ILE A 1 92 ? -8.369 -3.399 0.276 1.00 95.56 92 ILE A N 1
ATOM 727 C CA . ILE A 1 92 ? -7.566 -4.302 -0.568 1.00 95.56 92 ILE A CA 1
ATOM 728 C C . ILE A 1 92 ? -7.500 -5.752 -0.059 1.00 95.56 92 ILE A C 1
ATOM 730 O O . ILE A 1 92 ? -6.768 -6.568 -0.632 1.00 95.56 92 ILE A O 1
ATOM 734 N N . ASN A 1 93 ? -8.287 -6.083 0.971 1.00 96.56 93 ASN A N 1
ATOM 735 C CA . ASN A 1 93 ? -8.399 -7.402 1.598 1.00 96.56 93 ASN A CA 1
ATOM 736 C C . ASN A 1 93 ? -7.044 -8.003 2.028 1.00 96.56 93 ASN A C 1
ATOM 738 O O . ASN A 1 93 ? -6.653 -9.103 1.629 1.00 96.56 93 ASN A O 1
ATOM 742 N N . VAL A 1 94 ? -6.295 -7.252 2.833 1.00 96.25 94 VAL A N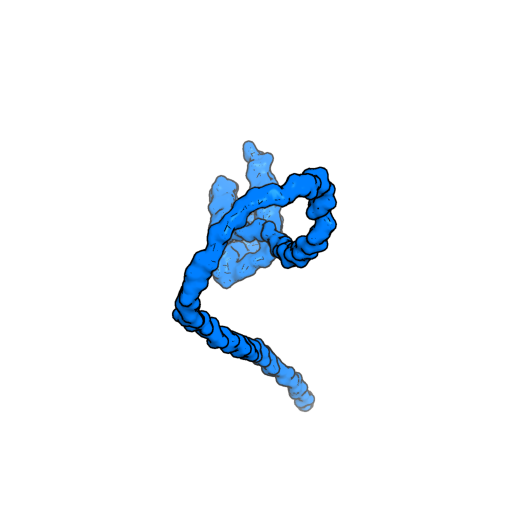 1
ATOM 743 C CA . VAL A 1 94 ? -5.053 -7.703 3.479 1.00 96.25 94 VAL A CA 1
ATOM 744 C C . VAL A 1 94 ? -5.065 -7.364 4.962 1.00 96.25 94 VAL A C 1
ATOM 746 O O . VAL A 1 94 ? -5.858 -6.566 5.446 1.00 96.25 94 VAL A O 1
ATOM 749 N N . LYS A 1 95 ? -4.160 -7.991 5.716 1.00 96.88 95 LYS A N 1
ATOM 750 C CA . LYS A 1 95 ? -4.003 -7.721 7.147 1.00 96.88 95 LYS A CA 1
ATOM 751 C C . LYS A 1 95 ? -3.447 -6.312 7.362 1.00 96.88 95 LYS A C 1
ATOM 753 O O . LYS A 1 95 ? -2.437 -5.960 6.758 1.00 96.88 95 LYS A O 1
ATOM 758 N N . ALA A 1 96 ? -4.023 -5.558 8.298 1.00 95.56 96 ALA A N 1
ATOM 759 C CA . ALA A 1 96 ? -3.553 -4.214 8.653 1.00 95.56 96 ALA A CA 1
ATOM 760 C C . ALA A 1 96 ? -2.070 -4.184 9.072 1.00 95.56 96 ALA A C 1
ATOM 762 O O . ALA A 1 96 ? -1.335 -3.277 8.686 1.00 95.56 96 ALA A O 1
ATOM 763 N N . ASN A 1 97 ? -1.598 -5.230 9.765 1.00 97.19 97 ASN A N 1
ATOM 764 C CA . ASN A 1 97 ? -0.186 -5.368 10.137 1.00 97.19 97 ASN A CA 1
ATOM 765 C C . ASN A 1 97 ? 0.749 -5.342 8.921 1.00 97.19 97 ASN A C 1
ATOM 767 O O . ASN A 1 97 ? 1.820 -4.755 9.004 1.00 97.19 97 ASN A O 1
ATOM 771 N N . LEU A 1 98 ? 0.335 -5.914 7.785 1.00 95.06 98 LEU A N 1
ATOM 772 C CA . LEU A 1 98 ? 1.145 -5.904 6.568 1.00 95.06 98 LEU A CA 1
ATOM 773 C C . LEU A 1 98 ? 1.312 -4.481 6.027 1.00 95.06 98 LEU A C 1
ATOM 775 O O . LEU A 1 98 ? 2.404 -4.121 5.607 1.00 95.06 98 LEU A O 1
ATOM 779 N N . ILE A 1 99 ? 0.254 -3.667 6.056 1.00 95.19 99 ILE A N 1
ATOM 780 C CA . ILE A 1 99 ? 0.312 -2.267 5.612 1.00 95.19 99 ILE A CA 1
ATOM 781 C C . ILE A 1 99 ? 1.215 -1.456 6.531 1.00 95.19 99 ILE A C 1
ATOM 783 O O . ILE A 1 99 ? 2.090 -0.746 6.044 1.00 95.19 99 ILE A O 1
ATOM 787 N N . ARG A 1 100 ? 1.085 -1.638 7.848 1.00 95.94 100 ARG A N 1
ATOM 788 C CA . ARG A 1 100 ? 1.989 -1.023 8.823 1.00 95.94 100 ARG A CA 1
ATOM 789 C C . ARG A 1 100 ? 3.448 -1.406 8.564 1.00 95.94 100 ARG A C 1
ATOM 791 O O . ARG A 1 100 ? 4.314 -0.538 8.546 1.00 95.94 100 ARG A O 1
ATOM 798 N N . ASP A 1 101 ? 3.725 -2.689 8.348 1.00 95.75 101 ASP A N 1
ATOM 799 C CA . ASP A 1 101 ? 5.086 -3.182 8.124 1.00 95.75 101 ASP A CA 1
ATOM 800 C C . ASP A 1 101 ? 5.652 -2.718 6.771 1.00 95.75 101 ASP A C 1
ATOM 802 O O . ASP A 1 101 ? 6.859 -2.510 6.654 1.00 95.75 101 ASP A O 1
ATOM 806 N N . VAL A 1 102 ? 4.799 -2.523 5.760 1.00 93.75 102 VAL A N 1
ATOM 807 C CA . VAL A 1 102 ? 5.178 -1.913 4.479 1.00 93.75 102 VAL A CA 1
ATOM 808 C C . VAL A 1 102 ? 5.499 -0.432 4.663 1.00 93.75 102 VAL A C 1
ATOM 810 O O . VAL A 1 102 ? 6.574 -0.020 4.243 1.00 93.75 102 VAL A O 1
ATOM 813 N N . GLU A 1 103 ? 4.640 0.350 5.326 1.00 92.94 103 GLU A N 1
ATOM 814 C CA . GLU A 1 103 ? 4.865 1.786 5.583 1.00 92.94 103 GLU A CA 1
ATOM 815 C C . GLU A 1 103 ? 6.132 2.032 6.415 1.00 92.94 103 GLU A C 1
ATOM 817 O O . GLU A 1 103 ? 6.904 2.941 6.122 1.00 92.94 103 GLU A O 1
ATOM 822 N N . GLN A 1 104 ? 6.400 1.169 7.398 1.00 94.31 104 GLN A N 1
ATOM 823 C CA . GLN A 1 104 ? 7.622 1.202 8.210 1.00 94.31 104 GLN A CA 1
ATOM 824 C C . GLN A 1 104 ? 8.844 0.590 7.508 1.00 94.31 104 GLN A C 1
ATOM 826 O O . GLN A 1 104 ? 9.891 0.437 8.133 1.00 94.31 104 GLN A O 1
ATOM 831 N N . GLN A 1 105 ? 8.713 0.191 6.238 1.00 92.44 105 GLN A N 1
ATOM 832 C CA . GLN A 1 105 ? 9.766 -0.434 5.430 1.00 92.44 105 GLN A CA 1
ATOM 833 C C . GLN A 1 105 ? 10.368 -1.712 6.048 1.00 92.44 105 GLN A C 1
ATOM 835 O O . GLN A 1 105 ? 11.452 -2.147 5.664 1.00 92.44 105 GLN A O 1
ATOM 840 N N . ARG A 1 106 ? 9.649 -2.359 6.974 1.00 93.12 106 ARG A N 1
ATOM 841 C CA . ARG A 1 106 ? 10.036 -3.643 7.582 1.00 93.12 106 ARG A CA 1
ATOM 842 C C . ARG A 1 106 ? 9.864 -4.802 6.607 1.00 93.12 106 ARG A C 1
ATOM 844 O O . ARG A 1 106 ? 10.591 -5.787 6.685 1.00 93.12 106 ARG A O 1
ATOM 851 N N . THR A 1 107 ? 8.905 -4.681 5.690 1.00 93.31 107 THR A N 1
ATOM 852 C CA . THR A 1 107 ? 8.608 -5.693 4.672 1.00 93.31 107 THR A CA 1
ATOM 853 C C . THR A 1 107 ? 8.712 -5.098 3.274 1.00 93.31 107 THR A C 1
ATOM 855 O O . THR A 1 107 ? 8.225 -3.999 3.011 1.00 93.31 107 THR A O 1
ATOM 858 N N . ARG A 1 108 ? 9.306 -5.848 2.335 1.00 90.12 108 ARG A N 1
ATOM 859 C CA . ARG A 1 108 ? 9.314 -5.448 0.923 1.00 90.12 108 ARG A CA 1
ATOM 860 C C . ARG A 1 108 ? 7.921 -5.573 0.314 1.00 90.12 108 ARG A C 1
ATOM 862 O O . ARG A 1 108 ? 7.307 -6.637 0.337 1.00 90.12 108 ARG A O 1
ATOM 869 N N . MET A 1 109 ? 7.459 -4.487 -0.297 1.00 91.44 109 MET A N 1
ATOM 870 C CA . MET A 1 109 ? 6.186 -4.447 -1.005 1.00 91.44 109 MET A CA 1
ATOM 871 C C . MET A 1 109 ? 6.248 -5.273 -2.296 1.00 91.44 109 MET A C 1
ATOM 873 O O . MET A 1 109 ? 7.132 -5.082 -3.133 1.00 91.44 109 MET A O 1
ATOM 877 N N . SER A 1 110 ? 5.286 -6.181 -2.475 1.00 91.62 110 SER A N 1
ATOM 878 C CA . SER A 1 110 ? 5.145 -6.923 -3.729 1.00 91.62 110 SER A CA 1
ATOM 879 C C . SER A 1 110 ? 4.535 -6.036 -4.819 1.00 91.62 110 SER A C 1
ATOM 881 O O . SER A 1 110 ? 3.726 -5.147 -4.548 1.00 91.62 110 SER A O 1
ATOM 883 N N . SER A 1 111 ? 4.874 -6.299 -6.081 1.00 89.94 111 SER A N 1
ATOM 884 C CA . SER A 1 111 ? 4.342 -5.534 -7.218 1.00 89.94 111 SER A CA 1
ATOM 885 C C . SER A 1 111 ? 2.821 -5.664 -7.370 1.00 89.94 111 SER A C 1
ATOM 887 O O . SER A 1 111 ? 2.161 -4.729 -7.814 1.00 89.94 111 SER A O 1
ATOM 889 N N . SER A 1 112 ? 2.251 -6.809 -6.985 1.00 91.81 112 SER A N 1
ATOM 890 C CA . SER A 1 112 ? 0.798 -7.021 -6.968 1.00 91.81 112 SER A CA 1
ATOM 891 C C . SER A 1 112 ? 0.100 -6.179 -5.896 1.00 91.81 112 SER A C 1
ATOM 893 O O . SER A 1 112 ? -0.942 -5.586 -6.169 1.00 91.81 112 SER A O 1
ATOM 895 N N . LEU A 1 113 ? 0.703 -6.072 -4.707 1.00 92.50 113 LEU A N 1
ATOM 896 C CA . LEU A 1 113 ? 0.190 -5.270 -3.602 1.00 92.50 113 LEU A CA 1
ATOM 897 C C . LEU A 1 113 ? 0.246 -3.777 -3.937 1.00 92.50 113 LEU A C 1
ATOM 899 O O . LEU A 1 113 ? -0.755 -3.087 -3.778 1.00 92.50 113 LEU A O 1
ATOM 903 N N . ALA A 1 114 ? 1.369 -3.307 -4.489 1.00 92.12 114 ALA A N 1
ATOM 904 C CA . ALA A 1 114 ? 1.532 -1.917 -4.913 1.00 92.12 114 ALA A CA 1
ATOM 905 C C . ALA A 1 114 ? 0.429 -1.481 -5.892 1.00 92.12 114 ALA A C 1
ATOM 907 O O . ALA A 1 114 ? -0.188 -0.436 -5.706 1.00 92.12 114 ALA A O 1
ATOM 908 N N . LYS A 1 115 ? 0.115 -2.320 -6.889 1.00 92.62 115 LYS A N 1
ATOM 909 C CA . LYS A 1 115 ? -0.955 -2.044 -7.861 1.00 92.62 115 LYS A CA 1
ATOM 910 C C . LYS A 1 115 ? -2.333 -1.945 -7.211 1.00 92.62 115 LYS A C 1
ATOM 912 O O . LYS A 1 115 ? -3.100 -1.057 -7.563 1.00 92.62 115 LYS A O 1
ATOM 917 N N . LYS A 1 116 ? -2.651 -2.845 -6.274 1.00 94.56 116 LYS A N 1
ATOM 918 C CA . LYS A 1 116 ? -3.931 -2.815 -5.550 1.00 94.56 116 LYS A CA 1
ATOM 919 C C . LYS A 1 116 ? -4.068 -1.549 -4.710 1.00 94.56 116 LYS A C 1
ATOM 921 O O . LYS A 1 116 ? -5.101 -0.895 -4.776 1.00 94.56 116 LYS A O 1
ATOM 926 N N . ILE A 1 117 ? -3.014 -1.187 -3.975 1.00 94.19 117 ILE A N 1
ATOM 927 C CA . ILE A 1 117 ? -2.980 0.042 -3.174 1.00 94.19 117 ILE A CA 1
ATOM 928 C C . ILE A 1 117 ? -3.177 1.263 -4.077 1.00 94.19 117 ILE A C 1
ATOM 930 O O . ILE A 1 117 ? -4.041 2.087 -3.807 1.00 94.19 117 ILE A O 1
ATOM 934 N N . GLN A 1 118 ? -2.439 1.354 -5.187 1.00 93.19 118 GLN A N 1
ATOM 935 C CA . GLN A 1 118 ? -2.588 2.465 -6.129 1.00 93.19 118 GLN A CA 1
ATOM 936 C C . GLN A 1 118 ? -3.988 2.569 -6.728 1.00 93.19 118 GLN A C 1
ATOM 938 O O . GLN A 1 118 ? -4.493 3.681 -6.868 1.00 93.19 118 GLN A O 1
ATOM 943 N N . ALA A 1 119 ? -4.594 1.440 -7.103 1.00 93.56 119 ALA A N 1
ATOM 944 C CA . ALA A 1 119 ? -5.950 1.419 -7.636 1.00 93.56 119 ALA A CA 1
ATOM 945 C C . ALA A 1 119 ? -6.956 1.916 -6.589 1.00 93.56 119 ALA A C 1
ATOM 947 O O . ALA A 1 119 ? -7.787 2.763 -6.901 1.00 93.56 119 ALA A O 1
ATOM 948 N N . CYS A 1 120 ? -6.823 1.458 -5.342 1.00 94.38 120 CYS A N 1
ATOM 949 C CA . CYS A 1 120 ? -7.668 1.890 -4.232 1.00 94.38 120 CYS A CA 1
ATOM 950 C C . CYS A 1 120 ? -7.544 3.399 -3.962 1.00 94.38 120 CYS A C 1
ATOM 952 O O . CYS A 1 120 ? -8.553 4.085 -3.829 1.00 94.38 120 CYS A O 1
ATOM 954 N N . LEU A 1 121 ? -6.317 3.929 -3.920 1.00 93.00 121 LEU A N 1
ATOM 955 C CA . LEU A 1 121 ? -6.079 5.356 -3.676 1.00 93.00 121 LEU A CA 1
ATOM 956 C C . LEU A 1 121 ? -6.613 6.235 -4.819 1.00 93.00 121 LEU A C 1
ATOM 958 O O . LEU A 1 121 ? -7.157 7.302 -4.556 1.00 93.00 121 LEU A O 1
ATOM 962 N N . HIS A 1 122 ? -6.504 5.791 -6.079 1.00 92.44 122 HIS A N 1
ATOM 963 C CA . HIS A 1 122 ? -7.085 6.522 -7.214 1.00 92.44 122 HIS A CA 1
ATOM 964 C C . HIS A 1 122 ? -8.614 6.535 -7.180 1.00 92.44 122 HIS A C 1
ATOM 966 O O . HIS A 1 122 ? -9.204 7.579 -7.420 1.00 92.44 122 HIS A O 1
ATOM 972 N N . GLN A 1 123 ? -9.251 5.400 -6.875 1.00 92.44 123 GLN A N 1
ATOM 973 C CA . GLN A 1 123 ? -10.714 5.312 -6.803 1.00 92.44 123 GLN A CA 1
ATOM 974 C C . GLN A 1 123 ? -11.296 6.226 -5.725 1.00 92.44 123 GLN A C 1
ATOM 976 O O . GLN A 1 123 ? -12.356 6.813 -5.921 1.00 92.44 123 GLN A O 1
ATOM 981 N N . ARG A 1 124 ? -10.603 6.355 -4.589 1.00 90.00 124 ARG A N 1
ATOM 982 C CA . ARG A 1 124 ? -11.060 7.202 -3.487 1.00 90.00 124 ARG A CA 1
ATOM 983 C C . ARG A 1 124 ? -10.938 8.688 -3.816 1.00 90.00 124 ARG A C 1
ATOM 985 O O . ARG A 1 124 ? -11.883 9.420 -3.581 1.00 90.00 124 ARG A O 1
ATOM 992 N N . GLY A 1 125 ? -9.834 9.102 -4.442 1.00 87.56 125 GLY A N 1
ATOM 993 C CA . GLY A 1 125 ? -9.617 10.502 -4.823 1.00 87.56 125 GLY A CA 1
ATOM 994 C C . GLY A 1 125 ? -10.527 11.027 -5.942 1.00 87.56 125 GLY A C 1
ATOM 995 O O . GLY A 1 125 ? -10.501 12.218 -6.213 1.00 87.56 125 GLY A O 1
ATOM 996 N N . THR A 1 126 ? -11.305 10.171 -6.616 1.00 87.69 126 THR A N 1
ATOM 997 C CA . THR A 1 126 ? -12.303 10.594 -7.620 1.00 87.69 126 THR A CA 1
ATOM 998 C C . THR A 1 126 ? -13.713 10.788 -7.059 1.00 87.69 126 THR A C 1
ATOM 1000 O O . THR A 1 126 ? -14.612 11.128 -7.822 1.00 87.69 126 THR A O 1
ATOM 1003 N N . GLN A 1 127 ? -13.942 10.482 -5.777 1.00 74.38 127 GLN A N 1
ATOM 1004 C CA . GLN A 1 127 ? -15.269 10.566 -5.151 1.00 74.38 127 GLN A CA 1
ATOM 1005 C C . GLN A 1 127 ? -15.507 11.861 -4.359 1.00 74.38 127 GLN A C 1
ATOM 1007 O O . GLN A 1 127 ? -16.641 12.071 -3.931 1.00 74.38 127 GLN A O 1
ATOM 1012 N N . ASP A 1 128 ? -14.475 12.689 -4.188 1.00 54.97 128 ASP A N 1
ATOM 1013 C CA . ASP A 1 128 ? -14.538 14.034 -3.597 1.00 54.97 128 ASP A CA 1
ATOM 1014 C C . ASP A 1 128 ? -14.659 15.108 -4.691 1.00 54.97 128 ASP A C 1
ATOM 1016 O O . ASP A 1 128 ? -15.401 16.093 -4.471 1.00 54.97 128 ASP A O 1
#